Protein AF-A0AA50S7Z7-F1 (afdb_monomer_lite)

Sequence (86 aa):
RKSIEKDFKKMIRYCSVVRVIAHTQMKLLKQRQKNAHIMEIQVNGGTIEDKVKWAREHLEKPIPVDSVFTQDEMIDCIGVTKGKGY

Organism: NCBI:txid2233692

Radius of gyration: 17.15 Å; chains: 1; bounding box: 37×28×57 Å

Foldseek 3Di:
DVVVVVVLVVQLVPPPWDWDWDWDCCVVDPDPDRDIDIDTHTDDDDHSNVSSVVNVVCPPPDDDPCNPDPPPDDDDDDDDDDDDDD

Structure (mmCIF, N/CA/C/O backbone):
data_AF-A0AA50S7Z7-F1
#
_entry.id   AF-A0AA50S7Z7-F1
#
loop_
_atom_site.group_PDB
_atom_site.id
_atom_site.type_symbol
_atom_site.label_atom_id
_atom_site.label_alt_id
_atom_site.label_comp_id
_atom_site.label_asym_id
_atom_site.label_entity_id
_atom_site.label_seq_id
_atom_site.pdbx_PDB_ins_code
_atom_site.Cartn_x
_atom_site.Cartn_y
_atom_site.Cartn_z
_atom_site.occupancy
_atom_site.B_iso_or_equiv
_atom_site.auth_seq_id
_atom_site.auth_comp_id
_atom_site.auth_asym_id
_atom_site.auth_atom_id
_atom_site.pdbx_PDB_model_num
ATOM 1 N N . ARG A 1 1 ? 4.200 6.986 21.896 1.00 60.91 1 ARG A N 1
ATOM 2 C CA . ARG A 1 1 ? 3.103 5.978 21.889 1.00 60.91 1 ARG A CA 1
ATOM 3 C C . ARG A 1 1 ? 1.719 6.613 22.046 1.00 60.91 1 ARG A C 1
ATOM 5 O O . ARG A 1 1 ? 0.934 6.464 21.124 1.00 60.91 1 ARG A O 1
ATOM 12 N N . LYS A 1 2 ? 1.438 7.393 23.107 1.00 74.81 2 LYS A N 1
ATOM 13 C CA . LYS A 1 2 ? 0.135 8.087 23.278 1.00 74.81 2 LYS A CA 1
ATOM 14 C C . LYS A 1 2 ? -0.262 9.013 22.110 1.00 74.81 2 LYS A C 1
ATOM 16 O O . LYS A 1 2 ? -1.443 9.128 21.809 1.00 74.81 2 LYS A O 1
ATOM 21 N N . SER A 1 3 ? 0.704 9.658 21.448 1.00 85.25 3 SER A N 1
ATOM 22 C CA . SER A 1 3 ? 0.463 10.488 20.254 1.00 85.25 3 SER A CA 1
ATOM 23 C C . SER A 1 3 ? -0.055 9.667 19.069 1.00 85.25 3 SER A C 1
ATOM 25 O O . SER A 1 3 ? -1.120 9.957 18.547 1.00 85.25 3 SER A O 1
ATOM 27 N N . ILE A 1 4 ? 0.641 8.580 18.735 1.00 86.31 4 ILE A N 1
ATOM 28 C CA . ILE A 1 4 ? 0.298 7.670 17.633 1.00 86.31 4 ILE A CA 1
ATOM 29 C C . ILE A 1 4 ? -1.119 7.098 17.800 1.00 86.31 4 ILE A C 1
ATOM 31 O O . ILE A 1 4 ? -1.906 7.077 16.862 1.00 86.31 4 ILE A O 1
ATOM 35 N N . GLU A 1 5 ? -1.488 6.682 19.013 1.00 87.94 5 GLU A N 1
ATOM 36 C CA . GLU A 1 5 ? -2.842 6.178 19.286 1.00 87.94 5 GLU A CA 1
ATOM 37 C C . GLU A 1 5 ? -3.921 7.256 19.147 1.00 87.94 5 GLU A C 1
ATOM 39 O O . GLU A 1 5 ? -5.036 6.966 18.710 1.00 87.94 5 GLU A O 1
ATOM 44 N N . LYS A 1 6 ? -3.602 8.508 19.497 1.00 92.44 6 LYS A N 1
ATOM 45 C CA . LYS A 1 6 ? -4.504 9.643 19.283 1.00 92.44 6 LYS A CA 1
ATOM 46 C C . LYS A 1 6 ? -4.725 9.885 17.792 1.00 92.44 6 LYS A C 1
ATOM 48 O O . LYS A 1 6 ? -5.854 10.171 17.398 1.00 92.44 6 LYS A O 1
ATOM 53 N N . ASP A 1 7 ? -3.682 9.753 16.981 1.00 90.81 7 ASP A N 1
ATOM 54 C CA . ASP A 1 7 ? -3.778 9.957 15.537 1.00 90.81 7 ASP A CA 1
ATOM 55 C C . ASP A 1 7 ? -4.571 8.834 14.863 1.00 90.81 7 ASP A C 1
ATOM 57 O O . ASP A 1 7 ? -5.478 9.130 14.089 1.00 90.81 7 ASP A O 1
ATOM 61 N N . PHE A 1 8 ? -4.386 7.574 15.269 1.00 90.00 8 PHE A N 1
ATOM 62 C CA . PHE A 1 8 ? -5.248 6.481 14.806 1.00 90.00 8 PHE A CA 1
ATOM 63 C C . PHE A 1 8 ? -6.725 6.697 15.163 1.00 90.00 8 PHE A C 1
ATOM 65 O O . PHE A 1 8 ? -7.595 6.515 14.315 1.00 90.00 8 PHE A O 1
ATOM 72 N N . LYS A 1 9 ? -7.031 7.162 16.382 1.00 92.81 9 LYS A N 1
ATOM 73 C CA . LYS A 1 9 ? -8.416 7.491 16.769 1.00 92.81 9 LYS A CA 1
ATOM 74 C C . LYS A 1 9 ? -9.008 8.623 15.928 1.00 92.81 9 LYS A C 1
ATOM 76 O O . LYS A 1 9 ? -10.193 8.586 15.604 1.00 92.81 9 LYS A O 1
ATOM 81 N N . LYS A 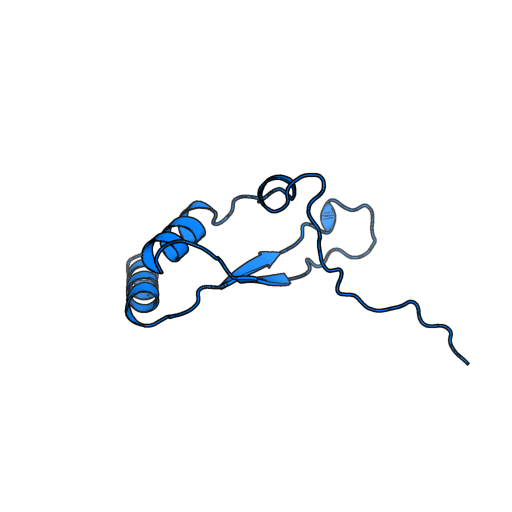1 10 ? -8.205 9.629 15.566 1.00 93.88 10 LYS A N 1
ATOM 82 C CA . LYS A 1 10 ? -8.645 10.689 14.645 1.00 93.88 10 LYS A CA 1
ATOM 83 C C . LYS A 1 10 ? -8.912 10.133 13.250 1.00 93.88 10 LYS A C 1
ATOM 85 O O . LYS A 1 10 ? -9.931 10.491 12.670 1.00 93.88 10 LYS A O 1
ATOM 90 N N . MET A 1 11 ? -8.041 9.261 12.741 1.00 91.81 11 MET A N 1
ATOM 91 C CA . MET A 1 11 ? -8.234 8.629 11.435 1.00 91.81 11 MET A CA 1
ATOM 92 C C . MET A 1 11 ? -9.548 7.851 11.391 1.00 91.81 11 MET A C 1
ATOM 94 O O . MET A 1 11 ? -10.343 8.063 10.486 1.00 91.81 11 MET A O 1
ATOM 98 N N . ILE A 1 12 ? -9.821 7.036 12.414 1.00 93.56 12 ILE A N 1
ATOM 99 C CA . ILE A 1 12 ? -11.067 6.261 12.502 1.00 93.56 12 ILE A CA 1
ATOM 100 C C . ILE A 1 12 ? -12.298 7.174 12.522 1.00 93.56 12 ILE A C 1
ATOM 102 O O . ILE A 1 12 ? -13.300 6.877 11.882 1.00 93.56 12 ILE A O 1
ATOM 106 N N . ARG A 1 13 ? -12.226 8.301 13.239 1.00 94.75 13 ARG A N 1
ATOM 107 C CA . ARG A 1 13 ? -13.367 9.210 13.393 1.00 94.75 13 ARG A CA 1
ATOM 108 C C . ARG A 1 13 ? -13.652 10.062 12.154 1.00 94.75 13 ARG A C 1
ATOM 110 O O . ARG A 1 13 ? -14.813 10.379 11.916 1.00 94.75 13 ARG A O 1
ATOM 117 N N . TYR A 1 14 ? -12.619 10.498 11.434 1.00 94.25 14 TYR A N 1
ATOM 118 C CA . TYR A 1 14 ? -12.754 11.552 10.421 1.00 94.25 14 TYR A CA 1
ATOM 119 C C . TYR A 1 14 ? -12.427 11.111 8.992 1.00 94.25 14 TYR A C 1
ATOM 121 O O . TYR A 1 14 ? -12.885 11.758 8.053 1.00 94.25 14 TYR A O 1
ATOM 129 N N . CYS A 1 15 ? -11.630 10.059 8.788 1.00 92.75 15 CYS A N 1
ATOM 130 C CA . CYS A 1 15 ? -11.188 9.678 7.449 1.00 92.75 15 CYS A CA 1
ATOM 131 C C . CYS A 1 15 ? -12.179 8.720 6.791 1.00 92.75 15 CYS A C 1
ATOM 133 O O . CYS A 1 15 ? -12.456 7.656 7.322 1.00 92.75 15 CYS A O 1
ATOM 135 N N . SER A 1 16 ? -12.636 9.043 5.582 1.00 91.19 16 SER A N 1
ATOM 136 C CA . SER A 1 16 ? -13.458 8.129 4.772 1.00 91.19 16 SER A CA 1
ATOM 137 C C . SER A 1 16 ? -12.622 7.091 4.015 1.00 91.19 16 SER A C 1
ATOM 139 O O . SER A 1 16 ? -13.086 5.990 3.728 1.00 91.19 16 SER A O 1
ATOM 141 N N . VAL A 1 17 ? -11.376 7.440 3.685 1.00 94.06 17 VAL A N 1
ATOM 142 C CA . VAL A 1 17 ? -10.460 6.616 2.892 1.00 94.06 17 VAL A CA 1
ATOM 143 C C . VAL A 1 17 ? -9.126 6.516 3.618 1.00 94.06 17 VAL A C 1
ATOM 145 O O . VAL A 1 17 ? -8.607 7.513 4.114 1.00 94.06 17 VAL A O 1
ATOM 148 N N . VAL A 1 18 ? -8.568 5.306 3.660 1.00 94.88 18 VAL A N 1
ATOM 149 C CA . VAL A 1 18 ? -7.260 5.022 4.257 1.00 94.88 18 VAL A CA 1
ATOM 150 C C . VAL A 1 18 ? -6.340 4.493 3.163 1.00 94.88 18 VAL A C 1
ATOM 152 O O . VAL A 1 18 ? -6.674 3.524 2.475 1.00 94.88 18 VAL A O 1
ATOM 155 N N . ARG A 1 19 ? -5.188 5.145 2.998 1.00 96.38 19 ARG A N 1
ATOM 156 C CA . ARG A 1 19 ? -4.120 4.746 2.078 1.00 96.38 19 ARG A CA 1
ATOM 157 C C . ARG A 1 19 ? -2.861 4.450 2.878 1.00 96.38 19 ARG A C 1
ATOM 159 O O . ARG A 1 19 ? -2.516 5.206 3.784 1.00 96.38 19 ARG A O 1
ATOM 166 N N . VAL A 1 20 ? -2.204 3.344 2.557 1.00 95.19 20 VAL A N 1
ATOM 167 C CA . VAL A 1 20 ? -0.907 2.977 3.122 1.00 95.19 20 VAL A CA 1
ATOM 168 C C . VAL A 1 20 ? 0.200 3.448 2.193 1.00 95.19 20 VAL A C 1
ATOM 170 O O . VAL A 1 20 ? 0.081 3.359 0.972 1.00 95.19 20 VAL A O 1
ATOM 173 N N . ILE A 1 21 ? 1.284 3.946 2.779 1.00 96.38 21 ILE A N 1
ATOM 174 C CA . ILE A 1 21 ? 2.500 4.281 2.043 1.00 96.38 21 ILE A CA 1
ATOM 175 C C . ILE A 1 21 ? 3.360 3.020 2.003 1.00 96.38 21 ILE A C 1
ATOM 177 O O . ILE A 1 21 ? 3.867 2.573 3.033 1.00 96.38 21 ILE A O 1
ATOM 181 N N . ALA A 1 22 ? 3.511 2.446 0.815 1.00 96.25 22 ALA A N 1
ATOM 182 C CA . ALA A 1 22 ? 4.325 1.264 0.570 1.00 96.25 22 ALA A CA 1
ATOM 183 C C . ALA A 1 22 ? 5.570 1.637 -0.240 1.00 96.25 22 ALA A C 1
ATOM 185 O O . ALA A 1 22 ? 5.572 2.611 -0.994 1.00 96.25 22 ALA A O 1
ATOM 186 N N . HIS A 1 23 ? 6.638 0.854 -0.093 1.00 96.25 23 HIS A N 1
ATOM 187 C CA . HIS A 1 23 ? 7.854 1.042 -0.874 1.00 96.25 23 HIS A CA 1
ATOM 188 C C . HIS A 1 23 ? 8.412 -0.283 -1.393 1.00 96.25 23 HIS A C 1
ATOM 190 O O . HIS A 1 23 ? 8.335 -1.316 -0.731 1.00 96.25 23 HIS A O 1
ATOM 196 N N . THR A 1 24 ? 9.008 -0.245 -2.583 1.00 95.25 24 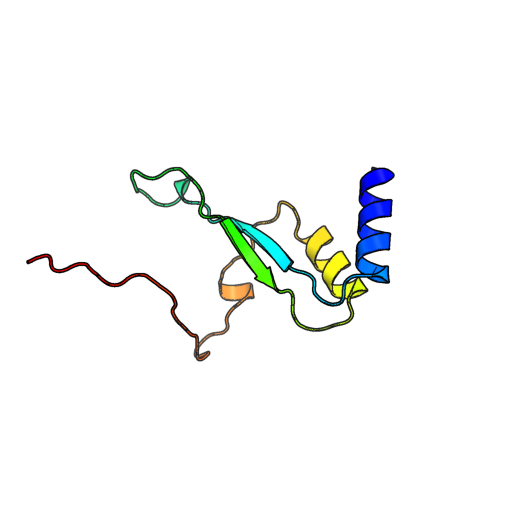THR A N 1
ATOM 197 C CA . THR A 1 24 ? 9.655 -1.410 -3.203 1.00 95.25 24 THR A CA 1
ATOM 198 C C . THR A 1 24 ? 11.077 -1.606 -2.677 1.00 95.25 24 THR A C 1
ATOM 200 O O . THR A 1 24 ? 11.808 -0.633 -2.475 1.00 95.25 24 THR A O 1
ATOM 203 N N . GLN A 1 25 ? 11.542 -2.849 -2.580 1.00 93.62 25 GLN A N 1
ATOM 204 C CA . GLN A 1 25 ? 12.910 -3.159 -2.154 1.00 93.62 25 GLN A CA 1
ATOM 205 C C . GLN A 1 25 ? 13.893 -3.196 -3.339 1.00 93.62 25 GLN A C 1
ATOM 207 O O . GLN A 1 25 ? 14.358 -4.256 -3.753 1.00 93.62 25 GLN A O 1
ATOM 212 N N . MET A 1 26 ? 14.260 -2.024 -3.871 1.00 93.88 26 MET A N 1
ATOM 213 C CA . MET A 1 26 ? 15.126 -1.913 -5.063 1.00 93.88 26 MET A CA 1
ATOM 214 C C . MET A 1 26 ? 16.510 -2.556 -4.905 1.00 93.88 26 MET A C 1
ATOM 216 O O . MET A 1 26 ? 17.083 -3.014 -5.884 1.00 93.88 26 MET A O 1
ATOM 220 N N . LYS A 1 27 ? 17.038 -2.645 -3.678 1.00 91.69 27 LYS A N 1
ATOM 221 C CA . LYS A 1 27 ? 18.340 -3.279 -3.399 1.00 91.69 27 LYS A CA 1
ATOM 222 C C . LYS A 1 27 ? 18.364 -4.786 -3.673 1.00 91.69 27 LYS A C 1
ATOM 224 O O . LYS A 1 27 ? 19.448 -5.331 -3.856 1.00 91.69 27 LYS A O 1
ATOM 229 N N . LEU A 1 28 ? 17.205 -5.451 -3.664 1.00 92.06 28 LEU A N 1
ATOM 230 C CA . LEU A 1 28 ? 17.108 -6.871 -4.013 1.00 92.06 28 LEU A CA 1
ATOM 231 C C . LEU A 1 28 ? 17.302 -7.094 -5.517 1.00 92.06 28 LEU A C 1
ATOM 233 O O . LEU A 1 28 ? 17.750 -8.159 -5.939 1.00 92.06 28 LEU A O 1
ATOM 237 N N . LEU A 1 29 ? 17.001 -6.079 -6.330 1.00 91.88 29 LEU A N 1
ATOM 238 C CA . LEU A 1 29 ? 17.274 -6.091 -7.758 1.00 91.88 29 LEU A CA 1
ATOM 239 C C . LEU A 1 29 ? 18.755 -5.767 -7.985 1.00 91.88 29 LEU A C 1
ATOM 241 O O . LEU A 1 29 ? 19.304 -4.835 -7.400 1.00 91.88 29 LEU A O 1
ATOM 245 N N . LYS A 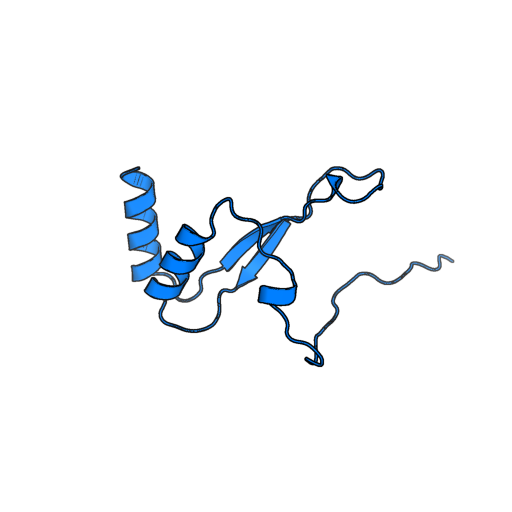1 30 ? 19.413 -6.497 -8.891 1.00 91.00 30 LYS A N 1
ATOM 246 C CA . LYS A 1 30 ? 20.812 -6.244 -9.288 1.00 91.00 30 LYS A CA 1
ATOM 247 C C . LYS A 1 30 ? 20.922 -5.058 -10.261 1.00 91.00 30 LYS A C 1
ATOM 249 O O . LYS A 1 30 ? 21.503 -5.178 -11.334 1.00 91.00 30 LYS A O 1
ATOM 254 N N . GLN A 1 31 ? 20.317 -3.927 -9.904 1.00 92.56 31 GLN A N 1
ATOM 255 C CA . GLN A 1 31 ? 20.285 -2.692 -10.689 1.00 92.56 31 GLN A CA 1
ATOM 256 C C . GLN A 1 31 ? 21.099 -1.587 -10.005 1.00 92.56 31 GLN A C 1
ATOM 258 O O . GLN A 1 31 ? 21.351 -1.622 -8.800 1.00 92.56 31 GLN A O 1
ATOM 263 N N . ARG A 1 32 ? 21.518 -0.570 -10.769 1.00 93.31 32 ARG A N 1
ATOM 264 C CA . ARG A 1 32 ? 22.301 0.559 -10.227 1.00 93.31 32 ARG A CA 1
ATOM 265 C C . ARG A 1 32 ? 21.490 1.421 -9.252 1.00 93.31 32 ARG A C 1
ATOM 267 O O . ARG A 1 32 ? 22.059 2.009 -8.332 1.00 93.31 32 ARG A O 1
ATOM 274 N N . GLN A 1 33 ? 20.179 1.520 -9.458 1.00 93.06 33 GLN A N 1
ATOM 275 C CA . GLN A 1 33 ? 19.301 2.337 -8.629 1.00 93.06 33 GLN A CA 1
ATOM 276 C C . GLN A 1 33 ? 19.063 1.679 -7.264 1.00 93.06 33 GLN A C 1
ATOM 278 O O . GLN A 1 33 ? 18.548 0.570 -7.180 1.00 93.06 33 GLN A O 1
ATOM 283 N N . LYS A 1 34 ? 19.397 2.401 -6.188 1.00 91.06 34 LYS A N 1
ATOM 284 C CA . LYS A 1 34 ? 19.214 1.941 -4.798 1.00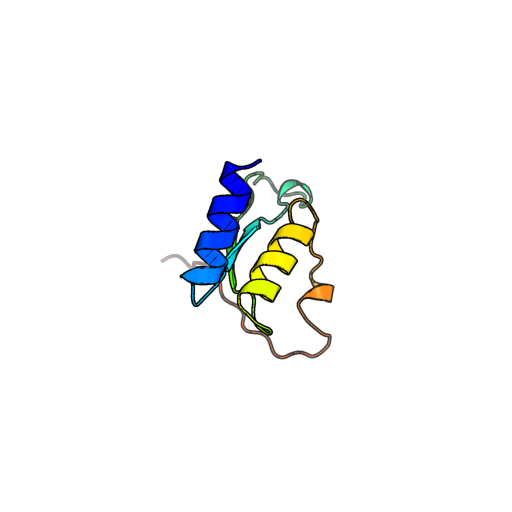 91.06 34 LYS A CA 1
ATOM 285 C C . LYS A 1 34 ? 18.037 2.604 -4.078 1.00 91.06 34 LYS A C 1
ATOM 287 O O . LYS A 1 34 ? 17.642 2.128 -3.016 1.00 91.06 34 LYS A O 1
ATOM 292 N N . ASN A 1 35 ? 17.502 3.691 -4.636 1.00 93.31 35 ASN A N 1
ATOM 293 C CA . ASN A 1 35 ? 16.378 4.426 -4.062 1.00 93.31 35 ASN A CA 1
ATOM 294 C C . ASN A 1 35 ? 15.087 3.633 -4.259 1.00 93.31 35 ASN A C 1
ATOM 296 O O . ASN A 1 35 ? 14.783 3.240 -5.386 1.00 93.31 35 ASN A O 1
ATOM 300 N N . ALA A 1 36 ? 14.354 3.413 -3.169 1.00 94.94 36 ALA A N 1
ATOM 301 C CA . ALA A 1 36 ? 13.067 2.734 -3.186 1.00 94.94 36 ALA A CA 1
ATOM 302 C C . ALA A 1 36 ? 11.998 3.608 -3.855 1.00 94.94 36 ALA A C 1
ATOM 304 O O . ALA A 1 36 ? 11.915 4.805 -3.580 1.00 94.94 36 ALA A O 1
ATOM 305 N N . HIS A 1 37 ? 11.166 3.004 -4.703 1.00 94.56 37 HIS A N 1
ATOM 306 C CA . HIS A 1 37 ? 9.962 3.652 -5.210 1.00 94.56 37 HIS A CA 1
ATOM 307 C C . HIS A 1 37 ? 8.885 3.613 -4.130 1.00 94.56 37 HIS A C 1
ATOM 309 O O . HIS A 1 37 ? 8.622 2.546 -3.577 1.00 94.56 37 HIS A O 1
ATOM 315 N N . ILE A 1 38 ? 8.298 4.770 -3.828 1.00 96.50 38 ILE A N 1
ATOM 316 C CA . ILE A 1 38 ? 7.237 4.938 -2.832 1.00 96.50 38 ILE A CA 1
ATOM 317 C C . ILE A 1 38 ? 5.916 5.137 -3.570 1.00 96.50 38 ILE A C 1
ATOM 319 O O . ILE A 1 38 ? 5.862 5.896 -4.537 1.00 96.50 38 ILE A O 1
ATOM 323 N N . MET A 1 39 ? 4.864 4.461 -3.117 1.00 96.12 39 MET A N 1
ATOM 324 C CA . MET A 1 39 ? 3.521 4.550 -3.687 1.00 96.12 39 MET A CA 1
ATOM 325 C C . MET A 1 39 ? 2.474 4.536 -2.574 1.00 96.12 39 MET A C 1
ATOM 327 O O . MET A 1 39 ? 2.661 3.895 -1.538 1.00 96.12 39 MET A O 1
ATOM 331 N N . GLU A 1 40 ? 1.354 5.216 -2.803 1.00 96.06 40 GLU A N 1
ATOM 332 C CA . GLU A 1 40 ? 0.180 5.137 -1.937 1.00 96.06 40 GLU A CA 1
ATOM 333 C C . GLU A 1 40 ? -0.788 4.079 -2.460 1.00 96.06 40 GLU A C 1
ATOM 335 O O . GLU A 1 40 ? -1.246 4.154 -3.600 1.00 96.06 40 GLU A O 1
ATOM 340 N N . ILE A 1 41 ? -1.141 3.117 -1.612 1.00 95.12 41 ILE A N 1
ATOM 341 C CA . ILE A 1 41 ? -2.073 2.040 -1.951 1.00 95.12 41 ILE A CA 1
ATOM 342 C C . ILE A 1 41 ? -3.298 2.171 -1.052 1.00 95.12 41 ILE A C 1
ATOM 344 O O . ILE A 1 41 ? -3.185 2.248 0.170 1.00 95.12 41 ILE A O 1
ATOM 348 N N . GLN A 1 42 ? -4.487 2.228 -1.646 1.00 95.62 42 GLN A N 1
ATOM 349 C CA . GLN A 1 42 ? -5.730 2.299 -0.883 1.00 95.62 42 GLN A CA 1
ATOM 350 C C . GLN A 1 42 ? -6.086 0.935 -0.293 1.00 95.62 42 GLN A C 1
ATOM 352 O O . GLN A 1 42 ? -6.108 -0.061 -1.009 1.00 95.62 42 GLN A O 1
ATOM 357 N N . VAL A 1 43 ? -6.430 0.905 0.997 1.00 95.25 43 VAL A N 1
ATOM 358 C CA . VAL A 1 43 ? -6.957 -0.305 1.638 1.00 95.25 43 VAL A CA 1
ATOM 359 C C . VAL A 1 43 ? -8.465 -0.370 1.393 1.00 95.25 43 VAL A C 1
ATOM 361 O O . VAL A 1 43 ? -9.231 0.514 1.807 1.00 95.25 43 VAL A O 1
ATOM 364 N N . ASN A 1 44 ? -8.890 -1.413 0.687 1.00 92.94 44 ASN A N 1
ATOM 365 C CA . ASN A 1 44 ? -10.283 -1.655 0.317 1.00 92.94 44 ASN A CA 1
ATOM 366 C C . ASN A 1 44 ? -10.906 -2.758 1.188 1.00 92.94 44 ASN A C 1
ATOM 368 O O . ASN A 1 44 ? -10.193 -3.575 1.761 1.00 92.94 44 ASN A O 1
ATOM 372 N N . GLY A 1 45 ? -12.241 -2.757 1.288 1.00 90.75 45 GLY A N 1
ATOM 373 C CA . GLY A 1 45 ? -13.003 -3.679 2.142 1.00 90.75 45 GLY A CA 1
ATOM 374 C C . GLY A 1 45 ? -13.105 -3.249 3.614 1.00 90.75 45 GLY A C 1
ATOM 375 O O . GLY A 1 45 ? -12.342 -2.404 4.078 1.00 90.75 45 GLY A O 1
ATOM 376 N N . GLY A 1 46 ? -14.077 -3.818 4.336 1.00 93.44 46 GLY A N 1
ATOM 377 C CA . GLY A 1 46 ? -14.286 -3.595 5.774 1.00 93.44 46 GLY A CA 1
ATOM 378 C C . GLY A 1 46 ? -14.654 -2.160 6.180 1.00 93.44 46 GLY A C 1
ATOM 379 O O . GLY A 1 46 ? -14.925 -1.291 5.344 1.00 93.44 46 GLY A O 1
ATO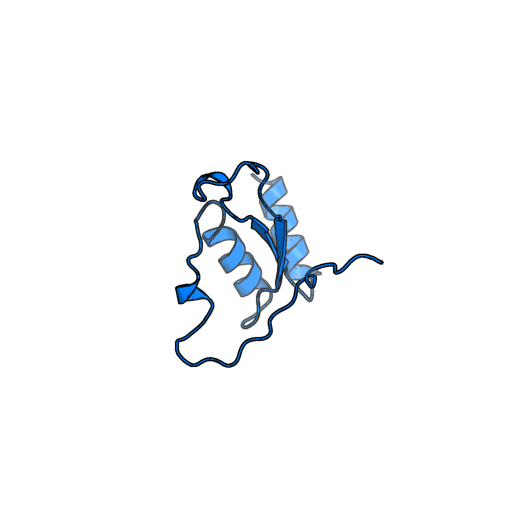M 380 N N . THR A 1 47 ? -14.663 -1.913 7.492 1.00 94.88 47 THR A N 1
ATOM 381 C CA . THR A 1 47 ? -14.865 -0.576 8.074 1.00 94.88 47 THR A CA 1
ATOM 382 C C . THR A 1 47 ? -13.555 0.221 8.125 1.00 94.88 47 THR A C 1
ATOM 384 O O . THR A 1 47 ? -12.465 -0.322 7.953 1.00 94.88 47 THR A O 1
ATOM 387 N N . ILE A 1 48 ? -13.623 1.534 8.382 1.00 94.56 48 ILE A N 1
ATOM 388 C CA . ILE A 1 48 ? -12.416 2.369 8.553 1.00 94.56 48 ILE A CA 1
ATOM 389 C C . ILE A 1 48 ? -11.554 1.855 9.718 1.00 94.56 48 ILE A C 1
ATOM 391 O O . ILE A 1 48 ? -10.326 1.878 9.629 1.00 94.56 48 ILE A O 1
ATOM 395 N N . GLU A 1 49 ? -12.178 1.360 10.789 1.00 94.69 49 GLU A N 1
ATOM 396 C CA . GLU A 1 49 ? -11.470 0.775 11.928 1.00 94.69 49 GLU A CA 1
ATOM 397 C C . GLU A 1 49 ? -10.689 -0.480 11.524 1.00 94.69 49 GLU A C 1
ATOM 399 O O . GLU A 1 49 ? -9.497 -0.574 11.830 1.00 94.69 49 GLU A O 1
ATOM 404 N N . ASP A 1 50 ? -11.308 -1.376 10.750 1.00 94.88 50 ASP A N 1
ATOM 405 C CA . ASP A 1 50 ? -10.645 -2.578 10.230 1.00 94.88 50 ASP A CA 1
ATOM 406 C C . ASP A 1 50 ? -9.449 -2.217 9.347 1.00 94.88 50 ASP A C 1
ATOM 408 O O . ASP A 1 50 ? -8.365 -2.780 9.505 1.00 94.88 50 ASP A O 1
ATOM 412 N N . LYS A 1 51 ? -9.605 -1.218 8.467 1.00 95.31 51 LYS A N 1
ATOM 413 C CA . LYS A 1 51 ? -8.524 -0.736 7.591 1.00 95.31 51 LYS A CA 1
ATOM 414 C C . LYS A 1 51 ? -7.339 -0.194 8.388 1.00 95.31 51 LYS A C 1
ATOM 416 O O . LYS A 1 51 ? -6.190 -0.513 8.082 1.00 95.31 51 LYS A O 1
ATOM 421 N N . VAL A 1 52 ? -7.602 0.623 9.411 1.00 94.06 52 VAL A N 1
ATOM 422 C CA . VAL A 1 52 ? -6.554 1.196 10.274 1.00 94.06 52 VAL A CA 1
ATOM 423 C C . VAL A 1 52 ? -5.861 0.105 11.089 1.00 94.06 52 VAL A C 1
ATOM 425 O O . VAL A 1 52 ? -4.633 0.114 11.211 1.00 94.06 52 VAL A O 1
ATOM 428 N N . LYS A 1 53 ? -6.626 -0.851 11.625 1.00 94.06 53 LYS A N 1
ATOM 429 C CA . LYS A 1 53 ? -6.083 -1.991 12.367 1.00 94.06 53 LYS A CA 1
ATOM 430 C C . LYS A 1 53 ? -5.193 -2.859 11.477 1.00 94.06 53 LYS A C 1
ATOM 432 O O . LYS A 1 53 ? -4.052 -3.125 11.852 1.00 94.06 53 LYS A O 1
ATOM 437 N N . TRP A 1 54 ? -5.669 -3.210 10.285 1.00 94.25 54 TRP A N 1
ATOM 438 C CA . TRP A 1 54 ? -4.906 -3.980 9.305 1.00 94.25 54 TRP A CA 1
ATOM 439 C C . TRP A 1 54 ? -3.594 -3.275 8.938 1.00 94.25 54 TRP A C 1
ATOM 441 O O . TRP A 1 54 ? -2.527 -3.884 9.013 1.00 94.25 54 TRP A O 1
ATOM 451 N N . ALA A 1 55 ? -3.643 -1.968 8.647 1.00 93.50 55 ALA A N 1
ATOM 452 C CA . ALA A 1 55 ? -2.452 -1.179 8.331 1.00 93.50 55 ALA A CA 1
ATOM 453 C C . ALA A 1 55 ? -1.434 -1.163 9.486 1.00 93.50 55 ALA A C 1
ATOM 455 O O . ALA A 1 55 ? -0.229 -1.248 9.255 1.00 93.50 55 ALA A O 1
ATOM 456 N N . ARG A 1 56 ? -1.907 -1.091 10.738 1.00 91.69 56 ARG A N 1
ATOM 457 C CA . ARG A 1 56 ? -1.045 -1.144 11.928 1.00 91.69 56 ARG A CA 1
ATOM 458 C C . ARG A 1 56 ? -0.378 -2.509 12.101 1.00 91.69 56 ARG A C 1
ATOM 460 O O . ARG A 1 56 ? 0.788 -2.561 12.478 1.00 91.69 56 ARG A O 1
ATOM 467 N N . GLU A 1 57 ? -1.099 -3.598 11.853 1.00 93.75 57 GLU A N 1
ATOM 468 C CA . GLU A 1 57 ? -0.577 -4.966 11.984 1.00 93.75 57 GLU A CA 1
ATOM 469 C C . GLU A 1 57 ? 0.454 -5.327 10.905 1.00 93.75 57 GLU A C 1
ATOM 471 O O . GLU A 1 57 ? 1.319 -6.175 11.152 1.00 93.75 57 GLU A O 1
ATOM 476 N N . HIS A 1 58 ? 0.374 -4.676 9.741 1.00 93.69 58 HIS A N 1
ATOM 477 C CA . HIS A 1 58 ? 1.269 -4.870 8.594 1.00 93.69 58 HIS A CA 1
ATOM 478 C C . HIS A 1 58 ? 2.425 -3.862 8.539 1.00 93.69 58 HIS A C 1
ATOM 480 O O . HIS A 1 58 ? 3.260 -3.925 7.637 1.00 93.69 58 HIS A O 1
ATOM 486 N N . LEU A 1 59 ? 2.517 -2.951 9.511 1.00 91.62 59 LEU A N 1
ATOM 487 C CA . LEU A 1 59 ? 3.636 -2.023 9.600 1.00 91.62 59 LEU A CA 1
ATOM 488 C C . LEU A 1 59 ? 4.950 -2.796 9.809 1.00 91.62 59 LEU A C 1
ATOM 490 O O . LEU A 1 59 ? 4.999 -3.741 10.592 1.00 91.62 59 LEU A O 1
ATOM 494 N N . GLU A 1 60 ? 6.001 -2.389 9.093 1.00 91.25 60 GLU A N 1
ATOM 495 C CA . GLU A 1 60 ? 7.336 -3.022 9.097 1.00 91.25 60 GLU A CA 1
ATOM 496 C C . GLU A 1 60 ? 7.375 -4.480 8.599 1.00 91.25 60 GLU A C 1
ATOM 498 O O . GLU A 1 60 ? 8.431 -5.113 8.636 1.00 91.25 60 GLU A O 1
ATOM 503 N N . LYS A 1 61 ? 6.267 -5.012 8.069 1.00 94.69 61 LYS A N 1
ATOM 504 C CA . LYS A 1 61 ? 6.221 -6.345 7.460 1.00 94.69 61 LYS A CA 1
ATOM 505 C C . LYS A 1 61 ? 6.236 -6.244 5.932 1.00 94.69 61 LYS A C 1
ATOM 507 O O . LYS A 1 61 ? 5.532 -5.403 5.373 1.00 94.69 61 LYS A O 1
ATOM 512 N N . PRO A 1 62 ? 7.016 -7.085 5.230 1.00 94.12 62 PRO A N 1
ATOM 513 C CA . PRO A 1 62 ? 6.933 -7.167 3.779 1.00 94.12 62 PRO A CA 1
ATOM 514 C C . PRO A 1 62 ? 5.600 -7.803 3.366 1.00 94.12 62 PRO A C 1
ATOM 516 O O . PRO A 1 62 ? 5.165 -8.782 3.967 1.00 94.12 62 PRO A O 1
ATOM 519 N N . ILE A 1 63 ? 4.981 -7.254 2.322 1.00 93.88 63 ILE A N 1
ATOM 520 C CA . ILE A 1 63 ? 3.757 -7.789 1.718 1.00 93.88 63 ILE A CA 1
ATOM 521 C C . ILE A 1 63 ? 4.144 -8.387 0.362 1.00 93.88 63 ILE A C 1
ATOM 523 O O . ILE A 1 63 ? 4.624 -7.643 -0.500 1.00 93.88 63 ILE A O 1
ATOM 527 N N . PRO A 1 64 ? 4.010 -9.708 0.172 1.00 94.81 64 PRO A N 1
ATOM 528 C CA . PRO A 1 64 ? 4.331 -10.346 -1.095 1.00 94.81 64 PRO A CA 1
ATOM 529 C C . PRO A 1 64 ? 3.190 -10.160 -2.114 1.00 94.81 64 PRO A C 1
ATOM 531 O O . PRO A 1 64 ? 2.040 -9.918 -1.750 1.00 94.81 64 PRO A O 1
ATOM 534 N N . VAL A 1 65 ? 3.515 -10.218 -3.409 1.00 93.38 65 VAL A N 1
ATOM 535 C CA . VAL A 1 65 ? 2.576 -9.882 -4.501 1.00 93.38 65 VAL A CA 1
ATOM 536 C C . VAL A 1 65 ? 1.402 -10.859 -4.620 1.00 93.38 65 VAL A C 1
ATOM 538 O O . VAL A 1 65 ? 0.293 -10.448 -4.946 1.00 93.38 65 VAL A O 1
ATOM 541 N N . ASP A 1 66 ? 1.635 -12.124 -4.287 1.00 94.94 66 ASP A N 1
ATOM 542 C CA . ASP A 1 66 ? 0.651 -13.213 -4.233 1.00 94.94 66 ASP A CA 1
ATOM 543 C C . ASP A 1 66 ? -0.415 -13.022 -3.141 1.00 94.94 66 ASP A C 1
ATOM 545 O O . ASP A 1 66 ? -1.495 -13.596 -3.224 1.00 94.94 66 ASP A O 1
ATOM 549 N N . SER A 1 67 ? -0.140 -12.196 -2.126 1.00 93.19 67 SER A N 1
ATOM 550 C CA . SER A 1 67 ? -1.141 -11.810 -1.123 1.00 93.19 67 SER A CA 1
ATOM 551 C C . SER A 1 67 ? -2.080 -10.695 -1.594 1.00 93.19 67 SER A C 1
ATOM 553 O O . SER A 1 67 ? -3.094 -10.442 -0.944 1.00 93.19 67 SER A O 1
ATOM 555 N N . VAL A 1 68 ? -1.738 -10.012 -2.693 1.00 93.56 68 VAL A N 1
ATOM 556 C CA . VAL A 1 68 ? -2.504 -8.881 -3.238 1.00 93.56 68 VAL A CA 1
ATOM 557 C C . VAL A 1 68 ? -3.277 -9.288 -4.485 1.00 93.56 68 VAL A C 1
ATOM 559 O O . VAL A 1 68 ? -4.444 -8.930 -4.602 1.00 93.56 68 VAL A O 1
ATOM 562 N N . PHE A 1 69 ? -2.635 -10.024 -5.394 1.00 95.31 69 PHE A N 1
ATOM 563 C CA . PHE A 1 69 ? -3.228 -10.459 -6.655 1.00 95.31 69 PHE A CA 1
ATOM 564 C C . PHE A 1 69 ? -3.348 -11.972 -6.706 1.00 95.31 69 PHE A C 1
ATOM 566 O O . PHE A 1 69 ? -2.480 -12.703 -6.222 1.00 95.31 69 PHE A O 1
ATOM 573 N N . THR A 1 70 ? -4.412 -12.430 -7.344 1.00 95.44 70 THR A N 1
ATOM 574 C CA . THR A 1 70 ? -4.687 -13.848 -7.557 1.00 95.44 70 THR A CA 1
ATOM 575 C C . THR A 1 70 ? -4.246 -14.295 -8.949 1.00 95.44 70 THR A C 1
ATOM 577 O O . THR A 1 70 ? -4.034 -13.490 -9.857 1.00 95.44 70 THR A O 1
ATOM 580 N N . GLN A 1 71 ? -4.050 -15.603 -9.117 1.00 94.44 71 GLN A N 1
ATOM 581 C CA . GLN A 1 71 ? -3.737 -16.164 -10.427 1.00 94.44 71 GLN A CA 1
ATOM 582 C C . GLN A 1 71 ? -4.918 -15.945 -11.388 1.00 94.44 71 GLN A C 1
ATOM 584 O O . GLN A 1 71 ? -6.070 -16.088 -10.990 1.00 94.44 71 GLN A O 1
ATOM 589 N N . ASP A 1 72 ? -4.611 -15.611 -12.645 1.00 94.06 72 ASP A N 1
ATOM 590 C CA . ASP A 1 72 ? -5.582 -15.359 -13.723 1.00 94.06 72 ASP A CA 1
ATOM 591 C C . ASP A 1 72 ? -6.527 -14.162 -13.479 1.00 94.06 72 ASP A C 1
ATOM 593 O O . ASP A 1 72 ? -7.556 -14.011 -14.141 1.00 94.06 72 ASP A O 1
ATOM 597 N N . GLU A 1 73 ? -6.156 -13.262 -12.565 1.00 94.44 73 GLU A N 1
ATOM 598 C CA . GLU A 1 73 ? -6.850 -11.997 -12.336 1.00 94.44 73 GLU A CA 1
ATOM 599 C C . GLU A 1 73 ? -6.544 -10.977 -13.445 1.00 94.44 73 GLU A C 1
ATOM 601 O O . GLU A 1 73 ? -5.394 -10.789 -13.852 1.00 94.44 73 GLU A O 1
ATOM 606 N N . MET A 1 74 ? -7.575 -10.278 -13.930 1.00 96.31 74 MET A N 1
ATOM 607 C CA . MET A 1 74 ? -7.386 -9.163 -14.860 1.00 96.31 74 MET A CA 1
ATOM 608 C C . MET A 1 74 ? -6.841 -7.944 -14.113 1.00 96.31 74 MET A C 1
ATOM 610 O O . MET A 1 74 ? -7.511 -7.408 -13.231 1.00 96.31 74 MET A O 1
ATOM 614 N N . ILE A 1 75 ? -5.649 -7.487 -14.501 1.00 96.31 75 ILE A N 1
ATOM 615 C CA . ILE A 1 75 ? -4.962 -6.350 -13.880 1.00 96.31 75 ILE A CA 1
ATOM 616 C C . ILE A 1 75 ? -4.670 -5.236 -14.887 1.00 96.31 75 ILE A C 1
ATOM 618 O O . ILE A 1 75 ? -4.382 -5.490 -16.058 1.00 96.31 75 ILE A O 1
ATOM 622 N N . ASP A 1 76 ? -4.657 -3.999 -14.396 1.00 96.44 76 ASP A N 1
ATOM 623 C CA . ASP A 1 76 ? -4.226 -2.833 -15.163 1.00 96.44 76 ASP A CA 1
ATOM 624 C C . ASP A 1 76 ? -2.722 -2.573 -14.981 1.00 96.44 76 ASP A C 1
ATOM 626 O O . ASP A 1 76 ? -2.173 -2.681 -13.883 1.00 96.44 76 ASP A O 1
ATOM 630 N N . CYS A 1 77 ? -2.042 -2.174 -16.061 1.00 95.12 77 CYS A N 1
ATOM 631 C CA . CYS A 1 77 ? -0.624 -1.803 -16.049 1.00 95.12 77 CYS A CA 1
ATOM 632 C C . CYS A 1 77 ? -0.458 -0.302 -16.314 1.00 95.12 77 CYS A C 1
ATOM 634 O O . CYS A 1 77 ? -0.768 0.179 -17.403 1.00 95.12 77 CYS A O 1
ATOM 636 N N . ILE A 1 78 ? 0.092 0.435 -15.347 1.00 96.00 78 ILE A N 1
ATOM 637 C CA . ILE A 1 78 ? 0.384 1.870 -15.480 1.00 96.00 78 ILE A CA 1
ATOM 638 C C . ILE A 1 78 ? 1.901 2.063 -15.528 1.00 96.00 78 ILE A C 1
ATOM 640 O O . ILE A 1 78 ? 2.622 1.609 -14.640 1.00 96.00 78 ILE A O 1
ATOM 644 N N . GLY A 1 79 ? 2.403 2.750 -16.555 1.00 95.44 79 GLY A N 1
ATOM 645 C CA . GLY A 1 79 ? 3.835 2.989 -16.719 1.00 95.44 79 GLY A CA 1
ATOM 646 C C . GLY A 1 79 ? 4.163 3.987 -17.826 1.00 95.44 79 GLY A C 1
ATOM 647 O O . GLY A 1 79 ? 3.284 4.483 -18.526 1.00 95.44 79 GLY A O 1
ATOM 648 N N . VAL A 1 80 ? 5.454 4.283 -17.980 1.00 96.38 80 VAL A N 1
ATOM 649 C CA . VAL A 1 80 ? 5.969 5.160 -19.040 1.00 96.38 80 VAL A CA 1
ATOM 650 C C . VAL A 1 80 ? 6.458 4.310 -20.213 1.00 96.38 80 VAL A C 1
ATOM 652 O O . VAL A 1 80 ? 7.178 3.330 -20.023 1.00 96.38 80 VAL A O 1
ATOM 655 N N . THR A 1 81 ? 6.086 4.689 -21.438 1.00 96.75 81 THR A N 1
ATOM 656 C CA . THR A 1 81 ? 6.498 3.986 -22.662 1.00 96.75 81 THR A CA 1
ATOM 657 C C . THR A 1 81 ? 7.956 4.265 -23.034 1.00 96.75 81 THR A C 1
ATOM 659 O O . THR A 1 81 ? 8.511 5.310 -22.697 1.00 96.75 81 THR A O 1
ATOM 662 N N . LYS A 1 82 ? 8.571 3.371 -23.818 1.00 96.50 82 LYS A N 1
ATOM 663 C CA . LYS A 1 82 ? 9.928 3.576 -24.346 1.00 96.50 82 LYS A CA 1
ATOM 664 C C . LYS A 1 82 ? 9.979 4.793 -25.283 1.00 96.50 82 LYS A C 1
ATOM 666 O O . LYS A 1 82 ? 9.297 4.812 -26.305 1.00 96.50 82 LYS A O 1
ATOM 671 N N . GLY A 1 83 ? 10.824 5.773 -24.961 1.00 95.94 83 GLY A N 1
ATOM 672 C CA . GLY A 1 83 ? 11.090 6.922 -25.831 1.00 95.94 83 GLY A CA 1
ATOM 673 C C . GLY A 1 83 ? 11.803 6.509 -27.123 1.00 95.94 83 GLY A C 1
ATOM 674 O O . GLY A 1 83 ? 12.687 5.652 -27.091 1.00 95.94 83 GLY A O 1
ATOM 675 N N . LYS A 1 84 ? 11.411 7.106 -28.257 1.00 94.19 84 LYS A N 1
ATOM 676 C CA . LYS A 1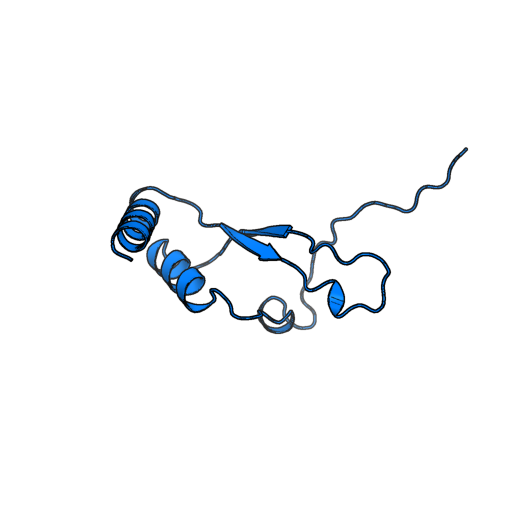 84 ? 11.951 6.792 -29.596 1.00 94.19 84 LYS A CA 1
ATOM 677 C C . LYS A 1 84 ? 12.801 7.903 -30.228 1.00 94.19 84 LYS A C 1
ATOM 679 O O . LYS A 1 84 ? 13.347 7.676 -31.295 1.00 94.19 84 LYS A O 1
ATOM 684 N N . GLY A 1 85 ? 12.964 9.044 -29.556 1.00 92.19 85 GLY A N 1
ATOM 685 C CA . GLY A 1 85 ? 13.728 10.179 -30.087 1.00 92.19 85 GLY A CA 1
ATOM 686 C C . GLY A 1 85 ? 13.083 10.823 -31.321 1.00 92.19 85 GLY A C 1
ATOM 687 O O . GLY A 1 85 ? 11.924 10.541 -31.630 1.00 92.19 85 GLY A O 1
ATOM 688 N N . TYR A 1 86 ? 13.850 11.699 -31.974 1.00 69.88 86 TYR A N 1
ATOM 689 C CA . TYR A 1 86 ? 13.626 12.187 -33.336 1.00 69.88 86 TYR A CA 1
ATOM 690 C C . TYR A 1 86 ? 14.665 11.535 -34.248 1.00 69.88 86 TYR A C 1
ATOM 692 O O . TYR A 1 86 ? 15.832 11.452 -33.795 1.00 69.88 86 TYR A O 1
#

pLDDT: mean 92.94, std 5.22, range [60.91, 96.75]

Secondary structure (DSSP, 8-state):
-HHHHHHHHHHHHH-S--EEEEE--GGGSSSS--SPPEEEEE--SS-HHHHHHHHHHTTT----GGGTS-TT-------PPPP---

InterPro domains:
  IPR000597 Large ribosomal subunit protein uL3 [PF00297] (2-86)
  IPR009000 Translation protein, beta-barrel domain superfamily [SSF50447] (9-86)
  IPR045077 Large ribosomal subunit protein uL3, archaea/eukaryota [PTHR11363] (2-86)